Protein AF-A0A523YDZ8-F1 (afdb_monomer_lite)

Foldseek 3Di:
DPDDDPLDDPVLVVVLQVLCVVVVNHDDPVLVVVQVVVCVVVSVCSSVQSVVCSVVSHPHGDDPPPPPPVPPVVPPPDPVNVVVVVVPPPPPPDDDD

Radius of gyration: 25.96 Å; chains: 1; bounding box: 66×47×54 Å

Sequence (97 aa):
MKDLPQWLNKKSWTEWIQFRKELRKPLKPTTIKLQLKMLEQHKENHIEIIETSIQNGWQGLFAKKARCYPQKEVEVGSIEWQMQQQREVIDVTIENS

pLDDT: mean 76.41, std 16.86, range [46.62, 93.0]

Secondary structure (DSSP, 8-state):
-PPPPTTS-HHHHHHHHHHHHHTT-PPPHHHHHHHHHHHHHTTTTHHHHHHHHHHTT-SS---------------TT-HHHHHHHTTSSTTSSSS--

Structure (mmCIF, N/CA/C/O backbone):
data_AF-A0A523YDZ8-F1
#
_entry.id   AF-A0A523YDZ8-F1
#
loop_
_atom_site.group_PDB
_atom_site.id
_atom_site.type_symbol
_atom_site.label_atom_id
_atom_site.label_alt_id
_atom_site.label_comp_id
_atom_site.label_asym_id
_atom_site.label_entity_id
_atom_site.label_seq_id
_atom_site.pdbx_PDB_ins_code
_atom_site.Cartn_x
_atom_site.Cartn_y
_atom_site.Cartn_z
_atom_site.occupancy
_atom_site.B_iso_or_equiv
_atom_site.auth_seq_id
_atom_site.auth_comp_id
_atom_site.auth_asym_id
_atom_site.auth_atom_id
_atom_site.pdbx_PDB_model_num
ATOM 1 N N . MET A 1 1 ? -15.876 -12.644 9.452 1.00 46.75 1 MET A N 1
ATOM 2 C CA . MET A 1 1 ? -14.623 -12.031 8.957 1.00 46.75 1 MET A CA 1
ATOM 3 C C . MET A 1 1 ? -14.577 -12.303 7.466 1.00 46.75 1 MET A C 1
ATOM 5 O O . MET A 1 1 ? -14.797 -13.445 7.108 1.00 46.75 1 MET A O 1
ATOM 9 N N . LYS A 1 2 ? -14.451 -11.281 6.608 1.00 57.03 2 LYS A N 1
ATOM 10 C CA . LYS A 1 2 ? -14.479 -11.485 5.148 1.00 57.03 2 LYS A CA 1
ATOM 11 C C . LYS A 1 2 ? -13.318 -12.389 4.743 1.00 57.03 2 LYS A C 1
ATOM 13 O O . LYS A 1 2 ? -12.187 -12.095 5.122 1.00 57.03 2 LYS A O 1
ATOM 18 N N . ASP A 1 3 ? -13.626 -13.452 4.015 1.00 72.00 3 ASP A N 1
ATOM 19 C CA . ASP A 1 3 ? -12.667 -14.443 3.547 1.00 72.00 3 ASP A CA 1
ATOM 20 C C . ASP A 1 3 ? -11.525 -13.759 2.790 1.00 72.00 3 ASP A C 1
ATOM 22 O O . ASP A 1 3 ? -11.738 -13.062 1.794 1.00 72.00 3 ASP A O 1
ATOM 26 N N . LEU A 1 4 ? -10.307 -13.897 3.316 1.00 79.62 4 LEU A N 1
ATOM 27 C CA . LEU A 1 4 ? -9.103 -13.466 2.618 1.00 79.62 4 LEU A CA 1
ATOM 28 C C . LEU A 1 4 ? -8.765 -14.526 1.560 1.00 79.62 4 LEU A C 1
ATOM 30 O O . LEU A 1 4 ? -8.839 -15.720 1.865 1.00 79.62 4 LEU A O 1
ATOM 34 N N . PRO A 1 5 ? -8.388 -14.124 0.337 1.00 85.50 5 PRO A N 1
ATOM 35 C CA . PRO A 1 5 ? -8.030 -15.076 -0.704 1.00 85.50 5 PRO A CA 1
ATOM 36 C C . PRO A 1 5 ? -6.837 -15.943 -0.286 1.00 85.50 5 PRO A C 1
ATOM 38 O O . PRO A 1 5 ? -5.914 -15.465 0.368 1.00 85.50 5 PRO A O 1
ATOM 41 N N . GLN A 1 6 ? -6.831 -17.213 -0.702 1.00 85.62 6 GLN A N 1
ATOM 42 C CA . GLN A 1 6 ? -5.782 -18.170 -0.317 1.00 85.62 6 GLN A CA 1
ATOM 43 C C . GLN A 1 6 ? -4.380 -17.770 -0.799 1.00 85.62 6 GLN A C 1
ATOM 45 O O . GLN A 1 6 ? -3.397 -18.102 -0.147 1.00 85.62 6 GLN A O 1
ATOM 50 N N . TRP A 1 7 ? -4.288 -17.040 -1.914 1.00 89.19 7 TRP A N 1
ATOM 51 C CA . TRP A 1 7 ? -3.020 -16.554 -2.464 1.00 89.19 7 TRP A CA 1
ATOM 52 C C . TRP A 1 7 ? -2.413 -15.390 -1.668 1.00 89.19 7 TRP A C 1
ATOM 54 O O . TRP A 1 7 ? -1.246 -15.066 -1.866 1.00 89.19 7 TRP A O 1
ATOM 64 N N . LEU A 1 8 ? -3.188 -14.739 -0.794 1.00 89.62 8 LEU A N 1
ATOM 65 C CA . LEU A 1 8 ? -2.737 -13.576 -0.041 1.00 89.62 8 LEU A CA 1
ATOM 66 C C . LEU A 1 8 ? -2.030 -14.007 1.242 1.00 89.62 8 LEU A C 1
ATOM 68 O O . LEU A 1 8 ? -2.606 -14.687 2.097 1.00 89.62 8 LEU A O 1
ATOM 72 N N . ASN A 1 9 ? -0.804 -13.529 1.428 1.00 91.19 9 ASN A N 1
ATOM 73 C CA . ASN A 1 9 ? -0.099 -13.712 2.682 1.00 91.19 9 ASN A CA 1
ATOM 74 C C . ASN A 1 9 ? -0.830 -12.989 3.831 1.00 91.19 9 ASN A C 1
ATOM 76 O O . ASN A 1 9 ? -0.938 -11.762 3.877 1.00 91.19 9 ASN A O 1
ATOM 80 N N . LYS A 1 10 ? -1.343 -13.773 4.784 1.00 90.94 10 LYS A N 1
ATOM 81 C CA . LYS A 1 10 ? -2.125 -13.255 5.917 1.00 90.94 10 LYS A CA 1
ATOM 82 C C . LYS A 1 10 ? -1.295 -12.379 6.855 1.00 90.94 10 LYS A C 1
ATOM 84 O O . LYS A 1 10 ? -1.858 -11.476 7.469 1.00 90.94 10 LYS A O 1
ATOM 89 N N . LYS A 1 11 ? 0.011 -12.641 6.979 1.00 91.69 11 LYS A N 1
ATOM 90 C CA . LYS A 1 11 ? 0.900 -11.904 7.883 1.00 91.69 11 LYS A CA 1
ATOM 91 C C . LYS A 1 11 ? 1.078 -10.467 7.395 1.00 91.69 11 LYS A C 1
ATOM 93 O O . LYS A 1 11 ? 0.680 -9.552 8.111 1.00 91.69 11 LYS A O 1
ATOM 98 N N . SER A 1 12 ? 1.545 -10.278 6.159 1.00 91.44 12 SER A N 1
ATOM 99 C CA . SER A 1 12 ? 1.753 -8.937 5.592 1.00 91.44 12 SER A CA 1
ATOM 100 C C . SER A 1 12 ? 0.447 -8.140 5.514 1.00 91.44 12 SER A C 1
ATOM 102 O O . SER A 1 12 ? 0.399 -6.960 5.854 1.00 91.44 12 SER A O 1
ATOM 104 N N . TRP A 1 13 ? -0.670 -8.792 5.174 1.00 91.75 13 TRP A N 1
ATOM 105 C CA . TRP A 1 13 ? -1.981 -8.139 5.189 1.00 91.75 13 TRP A CA 1
ATOM 106 C C . TRP A 1 13 ? -2.431 -7.695 6.591 1.00 91.75 13 TRP A C 1
ATOM 108 O O . TRP A 1 13 ? -3.067 -6.650 6.744 1.00 91.75 13 TRP A O 1
ATOM 118 N N . THR A 1 14 ? -2.102 -8.463 7.631 1.00 91.81 14 THR A N 1
ATOM 119 C CA . THR A 1 14 ? -2.414 -8.092 9.021 1.00 91.81 14 THR A CA 1
ATOM 120 C C . THR A 1 14 ? -1.582 -6.890 9.464 1.00 91.81 14 THR A C 1
ATOM 122 O O . THR A 1 14 ? -2.134 -5.960 10.052 1.00 91.81 14 THR A O 1
ATOM 125 N N . GLU A 1 15 ? -0.295 -6.858 9.116 1.00 92.75 15 GLU A N 1
ATOM 126 C CA . GLU A 1 15 ? 0.585 -5.704 9.349 1.00 92.75 15 GLU A CA 1
ATOM 127 C C . GLU A 1 15 ? 0.052 -4.448 8.639 1.00 92.75 15 GLU A C 1
ATOM 129 O O . GLU A 1 15 ? -0.015 -3.376 9.239 1.00 92.75 15 GLU A O 1
ATOM 134 N N . TRP A 1 16 ? -0.458 -4.585 7.410 1.00 92.19 16 TRP A N 1
ATOM 135 C CA . TRP A 1 16 ? -1.111 -3.487 6.691 1.00 92.19 16 TRP A CA 1
ATOM 136 C C . TRP A 1 16 ? -2.350 -2.944 7.415 1.00 92.19 16 TRP A C 1
ATOM 138 O O . TRP A 1 16 ? -2.529 -1.728 7.540 1.00 92.19 16 TRP A O 1
ATOM 148 N N . ILE A 1 17 ? -3.221 -3.826 7.915 1.00 90.81 17 ILE A N 1
ATOM 149 C CA . ILE A 1 17 ? -4.401 -3.421 8.695 1.00 90.81 17 ILE A CA 1
ATOM 150 C C . ILE A 1 17 ? -3.974 -2.692 9.974 1.00 90.81 17 ILE A C 1
ATOM 152 O O . ILE A 1 17 ? -4.576 -1.673 10.325 1.00 90.81 17 ILE A O 1
ATOM 156 N N . GLN A 1 18 ? -2.945 -3.196 10.652 1.00 91.00 18 GLN A N 1
ATOM 157 C CA . GLN A 1 18 ? -2.413 -2.610 11.877 1.00 91.00 18 GLN A CA 1
ATOM 158 C C . GLN A 1 18 ? -1.847 -1.206 11.621 1.00 91.00 18 GLN A C 1
ATOM 160 O O . GLN A 1 18 ? -2.273 -0.252 12.272 1.00 91.00 18 GLN A O 1
ATOM 165 N N . PHE A 1 19 ? -1.026 -1.039 10.584 1.00 92.31 19 PHE A N 1
ATOM 166 C CA . PHE A 1 19 ? -0.529 0.264 10.138 1.00 92.31 19 PHE A CA 1
ATOM 167 C C . PHE A 1 19 ? -1.671 1.257 9.847 1.00 92.31 19 PHE A C 1
ATOM 169 O O . PHE A 1 19 ? -1.664 2.416 10.267 1.00 92.31 19 PHE A O 1
ATOM 176 N N . ARG A 1 20 ? -2.741 0.804 9.182 1.00 91.25 20 ARG A N 1
ATOM 177 C CA . ARG A 1 20 ? -3.925 1.639 8.910 1.00 91.25 20 ARG A CA 1
ATOM 178 C C . ARG A 1 20 ? -4.694 2.028 10.173 1.00 91.25 20 ARG A C 1
ATOM 180 O O . ARG A 1 20 ? -5.298 3.107 10.209 1.00 91.25 20 ARG A O 1
ATOM 187 N N . LYS A 1 21 ? -4.689 1.165 11.189 1.00 89.88 21 LYS A N 1
ATOM 188 C CA . LYS A 1 21 ? -5.272 1.434 12.506 1.00 89.88 21 LYS A CA 1
ATOM 189 C C . LYS A 1 21 ? -4.459 2.488 13.258 1.00 89.88 21 LYS A C 1
ATOM 191 O O . LYS A 1 21 ? -5.061 3.400 13.819 1.00 89.88 21 LYS A O 1
ATOM 196 N N . GLU A 1 22 ? -3.132 2.418 13.195 1.00 90.06 22 GLU A N 1
ATOM 197 C CA . GLU A 1 22 ? -2.217 3.419 13.766 1.00 90.06 22 GLU A CA 1
ATOM 198 C C . GLU A 1 22 ? -2.409 4.795 13.124 1.00 90.06 22 GLU A C 1
ATOM 200 O O . GLU A 1 22 ? -2.524 5.800 13.822 1.00 90.06 22 GLU A O 1
ATOM 205 N N . LEU A 1 23 ? -2.613 4.837 11.804 1.00 87.88 23 LEU A N 1
ATOM 206 C CA . LEU A 1 23 ? -2.982 6.061 11.084 1.00 87.88 23 LEU A CA 1
ATOM 207 C C . LEU A 1 23 ? -4.399 6.580 11.397 1.00 87.88 23 LEU A C 1
ATOM 209 O O . LEU A 1 23 ? -4.810 7.597 10.837 1.00 87.88 23 LEU A O 1
ATOM 213 N N . ARG A 1 24 ? -5.183 5.880 12.233 1.00 89.12 24 ARG A N 1
ATOM 214 C CA . ARG A 1 24 ? -6.596 6.178 12.549 1.00 89.12 24 ARG A CA 1
ATOM 215 C C . ARG A 1 24 ? -7.485 6.292 11.303 1.00 89.12 24 ARG A C 1
ATOM 217 O O . ARG A 1 24 ? -8.543 6.918 11.335 1.00 89.12 24 ARG A O 1
ATOM 224 N N . LYS A 1 25 ? -7.076 5.663 10.196 1.00 79.25 25 LYS A N 1
ATOM 225 C CA . LYS A 1 25 ? -7.791 5.652 8.914 1.00 79.25 25 LYS A CA 1
ATOM 226 C C . LYS A 1 25 ? -8.220 4.222 8.589 1.00 79.25 25 LYS A C 1
ATOM 228 O O . LYS A 1 25 ? -7.588 3.584 7.734 1.00 79.25 25 LYS A O 1
ATOM 233 N N . PRO A 1 26 ? -9.292 3.708 9.226 1.00 79.94 26 PRO A N 1
ATOM 234 C CA . PRO A 1 26 ? -9.759 2.352 8.979 1.00 79.94 26 PRO A CA 1
ATOM 235 C C . PRO A 1 26 ? -10.044 2.143 7.489 1.00 79.94 26 PRO A C 1
ATOM 237 O O . PRO A 1 26 ? -10.508 3.042 6.779 1.00 79.94 26 PRO A O 1
ATOM 240 N N . LEU A 1 27 ? -9.705 0.956 6.993 1.00 82.88 27 LEU A N 1
ATOM 241 C CA . LEU A 1 27 ? -9.906 0.606 5.594 1.00 82.88 27 LEU A CA 1
ATOM 242 C C . LEU A 1 27 ? -11.405 0.510 5.297 1.00 82.88 27 LEU A C 1
ATOM 244 O O . LEU A 1 27 ? -12.127 -0.283 5.902 1.00 82.88 27 LEU A O 1
ATOM 248 N N . LYS A 1 28 ? -11.875 1.303 4.329 1.00 86.69 28 LYS A N 1
ATOM 249 C CA . LYS A 1 28 ? -13.234 1.163 3.802 1.00 86.69 28 LYS A CA 1
ATOM 250 C C . LYS A 1 28 ? -13.326 -0.135 2.990 1.00 86.69 28 LYS A C 1
ATOM 252 O O . LYS A 1 28 ? -12.367 -0.496 2.304 1.00 86.69 28 LYS A O 1
ATOM 257 N N . PRO A 1 29 ? -14.482 -0.819 2.982 1.00 85.31 29 PRO A N 1
ATOM 258 C CA . PRO A 1 29 ? -14.653 -2.056 2.220 1.00 85.31 29 PRO A CA 1
ATOM 259 C C . PRO A 1 29 ? -14.433 -1.866 0.712 1.00 85.31 29 PRO A C 1
ATOM 261 O O . PRO A 1 29 ? -13.998 -2.797 0.041 1.00 85.31 29 PRO A O 1
ATOM 264 N N . THR A 1 30 ? -14.689 -0.669 0.180 1.00 87.69 30 THR A N 1
ATOM 265 C CA . THR A 1 30 ? -14.380 -0.298 -1.209 1.00 87.69 30 THR A CA 1
ATOM 266 C C . THR A 1 30 ? -12.874 -0.270 -1.473 1.00 87.69 30 THR A C 1
ATOM 268 O O . THR A 1 30 ? -12.413 -0.839 -2.458 1.00 87.69 30 THR A O 1
ATOM 271 N N . THR A 1 31 ? -12.098 0.318 -0.560 1.00 88.69 31 THR A N 1
ATOM 272 C CA . THR A 1 31 ? -10.633 0.368 -0.636 1.00 88.69 31 THR A CA 1
ATOM 273 C C . THR A 1 31 ? -10.022 -1.026 -0.571 1.00 88.69 31 THR A C 1
ATOM 275 O O . THR A 1 31 ? -9.143 -1.327 -1.368 1.00 88.69 31 THR A O 1
ATOM 278 N N . ILE A 1 32 ? -10.527 -1.894 0.313 1.00 88.88 32 ILE A N 1
ATOM 279 C CA . ILE A 1 32 ? -10.065 -3.288 0.418 1.00 88.88 32 ILE A CA 1
ATOM 280 C C . ILE A 1 32 ? -10.258 -4.017 -0.915 1.00 88.88 32 ILE A C 1
ATOM 282 O O . ILE A 1 32 ? -9.326 -4.645 -1.399 1.00 88.88 32 ILE A O 1
ATOM 286 N N . LYS A 1 33 ? -11.436 -3.896 -1.546 1.00 88.88 33 LYS A N 1
ATOM 287 C CA . LYS A 1 33 ? -11.704 -4.530 -2.848 1.00 88.88 33 LYS A CA 1
ATOM 288 C C . LYS A 1 33 ? -10.732 -4.062 -3.935 1.00 88.88 33 LYS A C 1
ATOM 290 O O . LYS A 1 33 ? -10.216 -4.889 -4.678 1.00 88.88 33 LYS A O 1
ATOM 295 N N . LEU A 1 34 ? -10.469 -2.756 -4.021 1.00 90.00 34 LEU A N 1
ATOM 296 C CA . LEU A 1 34 ? -9.536 -2.198 -5.009 1.00 90.00 34 LEU A CA 1
ATOM 297 C C . LEU A 1 34 ? -8.089 -2.630 -4.747 1.00 90.00 34 LEU A C 1
ATOM 299 O O . LEU A 1 34 ? -7.377 -2.981 -5.683 1.00 90.00 34 LEU A O 1
ATOM 303 N N . GLN A 1 35 ? -7.671 -2.645 -3.481 1.00 90.69 35 GLN A N 1
ATOM 304 C CA . GLN A 1 35 ? -6.343 -3.108 -3.082 1.00 90.69 35 GLN A CA 1
ATOM 305 C C . GLN A 1 35 ? -6.155 -4.591 -3.396 1.00 90.69 35 GLN A C 1
ATOM 307 O O . GLN A 1 35 ? -5.151 -4.949 -3.997 1.00 90.69 35 GLN A O 1
ATOM 312 N N . LEU A 1 36 ? -7.137 -5.437 -3.072 1.00 89.88 36 LEU A N 1
ATOM 313 C CA . LEU A 1 36 ? -7.097 -6.859 -3.411 1.00 89.88 36 LEU A CA 1
ATOM 314 C C . LEU A 1 36 ? -7.046 -7.081 -4.922 1.00 89.88 36 LEU A C 1
ATOM 316 O O . LEU A 1 36 ? -6.251 -7.896 -5.364 1.00 89.88 36 LEU A O 1
ATOM 320 N N . LYS A 1 37 ? -7.823 -6.328 -5.712 1.00 89.88 37 LYS A N 1
ATOM 321 C CA . LYS A 1 37 ? -7.766 -6.399 -7.179 1.00 89.88 37 LYS A CA 1
ATOM 322 C C . LYS A 1 37 ? -6.373 -6.049 -7.712 1.00 89.88 37 LYS A C 1
ATOM 324 O O . LYS A 1 37 ? -5.893 -6.712 -8.618 1.00 89.88 37 LYS A O 1
ATOM 329 N N . MET A 1 38 ? -5.713 -5.040 -7.142 1.00 90.00 38 MET A N 1
ATOM 330 C CA . MET A 1 38 ? -4.347 -4.681 -7.535 1.00 90.00 38 MET A CA 1
ATOM 331 C C . MET A 1 38 ? -3.336 -5.760 -7.124 1.00 90.00 38 MET A C 1
ATOM 333 O O . MET A 1 38 ? -2.527 -6.184 -7.942 1.00 90.00 38 MET A O 1
ATOM 337 N N . LEU A 1 39 ? -3.419 -6.267 -5.891 1.00 90.44 39 LEU A N 1
ATOM 338 C CA . LEU A 1 39 ? -2.552 -7.353 -5.423 1.00 90.44 39 LEU A CA 1
ATOM 339 C C . LEU A 1 39 ? -2.777 -8.653 -6.208 1.00 90.44 39 LEU A C 1
ATOM 341 O O . LEU A 1 39 ? -1.836 -9.410 -6.414 1.00 90.44 39 LEU A O 1
ATOM 345 N N . GLU A 1 40 ? -3.994 -8.894 -6.696 1.00 90.44 40 GLU A N 1
ATOM 346 C CA . GLU A 1 40 ? -4.315 -10.029 -7.561 1.00 90.44 40 GLU A CA 1
ATOM 347 C C . GLU A 1 40 ? -3.604 -9.952 -8.920 1.00 90.44 40 GLU A C 1
ATOM 349 O O . GLU A 1 40 ? -3.259 -10.988 -9.486 1.00 90.44 40 GLU A O 1
ATOM 354 N N . GLN A 1 41 ? -3.339 -8.746 -9.431 1.00 88.94 41 GLN A N 1
ATOM 355 C CA . GLN A 1 41 ? -2.534 -8.550 -10.642 1.00 88.94 41 GLN A CA 1
ATOM 356 C C . GLN A 1 41 ? -1.033 -8.744 -10.388 1.00 88.94 41 GLN A C 1
ATOM 358 O O . GLN A 1 41 ? -0.283 -8.969 -11.330 1.00 88.94 41 GLN A O 1
ATOM 363 N N . HIS A 1 42 ? -0.601 -8.682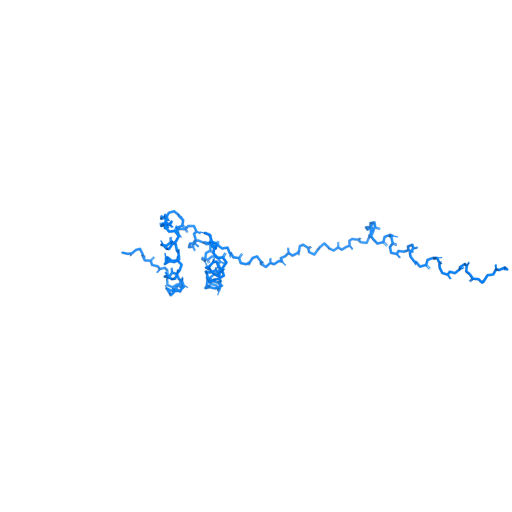 -9.126 1.00 88.19 42 HIS A N 1
ATOM 364 C CA . HIS A 1 42 ? 0.797 -8.775 -8.705 1.00 88.19 42 HIS A CA 1
ATOM 365 C C . HIS A 1 42 ? 0.987 -9.866 -7.643 1.00 88.19 42 HIS A C 1
ATOM 367 O O . HIS A 1 42 ? 1.641 -9.646 -6.620 1.00 88.19 42 HIS A O 1
ATOM 373 N N . LYS A 1 43 ? 0.400 -11.053 -7.868 1.00 86.94 43 LYS A N 1
ATOM 374 C CA . LYS A 1 43 ? 0.418 -12.168 -6.901 1.00 86.94 43 LYS A CA 1
ATOM 375 C C . LYS A 1 43 ? 1.824 -12.591 -6.496 1.00 86.94 43 LYS A C 1
ATOM 377 O O . LYS A 1 43 ? 2.000 -13.002 -5.359 1.00 86.94 43 LYS A O 1
ATOM 382 N N . GLU A 1 44 ? 2.818 -12.483 -7.369 1.00 87.38 44 GLU A N 1
ATOM 383 C CA . GLU A 1 44 ? 4.195 -12.845 -7.012 1.00 87.38 44 GLU A CA 1
ATOM 384 C C . GLU A 1 44 ? 4.844 -11.849 -6.033 1.00 87.38 44 GLU A C 1
ATOM 386 O O . GLU A 1 44 ? 5.564 -12.258 -5.129 1.00 87.38 44 GLU A O 1
ATOM 391 N N . ASN A 1 45 ? 4.504 -10.559 -6.136 1.00 89.44 45 ASN A N 1
ATOM 392 C CA . ASN A 1 45 ? 5.183 -9.465 -5.429 1.00 89.44 45 ASN A CA 1
ATOM 393 C C . ASN A 1 45 ? 4.307 -8.797 -4.355 1.00 89.44 45 ASN A C 1
ATOM 395 O O . ASN A 1 45 ? 4.674 -7.770 -3.789 1.00 89.44 45 ASN A O 1
ATOM 399 N N . HIS A 1 46 ? 3.129 -9.352 -4.061 1.00 90.00 46 HIS A N 1
ATOM 400 C CA . HIS A 1 46 ? 2.148 -8.736 -3.164 1.00 90.00 46 HIS A CA 1
ATOM 401 C C . HIS A 1 46 ? 2.700 -8.438 -1.757 1.00 90.00 46 HIS A C 1
ATOM 403 O O . HIS A 1 46 ? 2.327 -7.428 -1.162 1.00 90.00 46 HIS A O 1
ATOM 409 N N . ILE A 1 47 ? 3.592 -9.290 -1.236 1.00 92.00 47 ILE A N 1
ATOM 410 C CA . ILE A 1 47 ? 4.245 -9.103 0.070 1.00 92.00 47 ILE A CA 1
ATOM 411 C C . ILE A 1 47 ? 5.141 -7.864 0.034 1.00 92.00 47 ILE A C 1
ATOM 413 O O . ILE A 1 47 ? 4.951 -6.950 0.832 1.00 92.00 47 ILE A O 1
ATOM 417 N N . GLU A 1 48 ? 6.040 -7.794 -0.949 1.00 92.25 48 GLU A N 1
ATOM 418 C CA . GLU A 1 48 ? 6.988 -6.689 -1.112 1.00 92.25 48 GLU A CA 1
ATOM 419 C C . GLU A 1 48 ? 6.267 -5.347 -1.301 1.00 92.25 48 GLU A C 1
ATOM 421 O O . GLU A 1 48 ? 6.681 -4.324 -0.755 1.00 92.25 48 GLU A O 1
ATOM 426 N N . ILE A 1 49 ? 5.153 -5.342 -2.041 1.00 91.81 49 ILE A N 1
ATOM 427 C CA . ILE A 1 49 ? 4.308 -4.157 -2.240 1.00 91.81 49 ILE A CA 1
ATOM 428 C C . ILE A 1 49 ? 3.771 -3.633 -0.905 1.00 91.81 49 ILE A C 1
ATOM 430 O O . ILE A 1 49 ? 3.787 -2.422 -0.661 1.00 91.81 49 ILE A O 1
ATOM 434 N N . ILE A 1 50 ? 3.280 -4.533 -0.050 1.00 93.00 50 ILE A N 1
ATOM 435 C CA . ILE A 1 50 ? 2.738 -4.179 1.262 1.00 93.00 50 ILE A CA 1
ATOM 436 C C . ILE A 1 50 ? 3.848 -3.655 2.170 1.00 93.00 50 ILE A C 1
ATOM 438 O O . ILE A 1 50 ? 3.722 -2.551 2.697 1.00 93.00 50 ILE A O 1
ATOM 442 N N . GLU A 1 51 ? 4.945 -4.398 2.301 1.00 92.94 51 GLU A N 1
ATOM 443 C CA . GLU A 1 51 ? 6.082 -4.026 3.147 1.00 92.94 51 GLU A CA 1
ATOM 444 C C . GLU A 1 51 ? 6.681 -2.683 2.723 1.00 92.94 51 GLU A C 1
ATOM 446 O O . GLU A 1 51 ? 6.840 -1.792 3.552 1.00 92.94 51 GLU A O 1
ATOM 451 N N . THR A 1 52 ? 6.897 -2.476 1.419 1.00 92.12 52 THR A N 1
ATOM 452 C CA . THR A 1 52 ? 7.383 -1.199 0.869 1.00 92.12 52 THR A CA 1
ATOM 453 C C . THR A 1 52 ? 6.428 -0.051 1.201 1.00 92.12 52 THR A C 1
ATOM 455 O O . THR A 1 52 ? 6.863 1.055 1.522 1.00 92.12 52 THR A O 1
ATOM 458 N N . SER A 1 53 ? 5.116 -0.285 1.127 1.00 92.50 53 SER A N 1
ATOM 459 C CA . SER A 1 53 ? 4.122 0.749 1.432 1.00 92.50 53 SER A CA 1
ATOM 460 C C . SER A 1 53 ? 4.117 1.105 2.921 1.00 92.50 53 SER A C 1
ATOM 462 O O . SER A 1 53 ? 4.023 2.284 3.255 1.00 92.50 53 SER A O 1
ATOM 464 N N . ILE A 1 54 ? 4.266 0.115 3.808 1.00 92.44 54 ILE A N 1
ATOM 465 C CA . ILE A 1 54 ? 4.378 0.325 5.260 1.00 92.44 54 ILE A CA 1
ATOM 466 C C . ILE A 1 54 ? 5.681 1.056 5.591 1.00 92.44 54 ILE A C 1
ATOM 468 O O . ILE A 1 54 ? 5.648 2.074 6.278 1.00 92.44 54 ILE A O 1
ATOM 472 N N . GLN A 1 55 ? 6.810 0.592 5.051 1.00 92.44 55 GLN A N 1
ATOM 473 C CA . GLN A 1 55 ? 8.134 1.176 5.274 1.00 92.44 55 GLN A CA 1
ATOM 474 C C . GLN A 1 55 ? 8.189 2.652 4.861 1.00 92.44 55 GLN A C 1
ATOM 476 O O . GLN A 1 55 ? 8.781 3.469 5.560 1.00 92.44 55 GLN A O 1
ATOM 481 N N . ASN A 1 56 ? 7.541 3.007 3.748 1.00 91.19 56 ASN A N 1
ATOM 482 C CA . ASN A 1 56 ? 7.468 4.389 3.275 1.00 91.19 56 ASN A CA 1
ATOM 483 C C . ASN A 1 56 ? 6.330 5.208 3.914 1.00 91.19 56 ASN A C 1
ATOM 485 O O . ASN A 1 56 ? 6.175 6.389 3.603 1.00 91.19 56 ASN A O 1
ATOM 489 N N . GLY A 1 57 ? 5.493 4.601 4.760 1.00 89.44 57 GLY A N 1
ATOM 490 C CA . GLY A 1 57 ? 4.353 5.273 5.383 1.00 89.44 57 GLY A CA 1
ATOM 491 C C . GLY A 1 57 ? 3.242 5.673 4.400 1.00 89.44 57 GLY A C 1
ATOM 492 O O . GLY A 1 57 ? 2.494 6.623 4.645 1.00 89.44 57 GLY A O 1
ATOM 493 N N . TRP A 1 58 ? 3.122 4.989 3.262 1.00 90.75 58 TRP A N 1
ATOM 494 C CA . TRP A 1 58 ? 2.148 5.326 2.227 1.00 90.75 58 TRP A CA 1
ATOM 495 C C . TRP A 1 58 ? 0.730 4.911 2.613 1.00 90.75 58 TRP A C 1
ATOM 497 O O . TRP A 1 58 ? 0.474 3.819 3.108 1.00 90.75 58 TRP A O 1
ATOM 507 N N . GLN A 1 59 ? -0.248 5.773 2.319 1.00 85.31 59 GLN A N 1
ATOM 508 C CA . GLN A 1 59 ? -1.659 5.484 2.611 1.00 85.31 59 GLN A CA 1
ATOM 509 C C . GLN A 1 59 ? -2.281 4.464 1.638 1.00 85.31 59 GLN A C 1
ATOM 511 O O . GLN A 1 59 ? -3.353 3.922 1.927 1.00 85.31 59 GLN A O 1
ATOM 516 N N . GLY A 1 60 ? -1.645 4.216 0.492 1.00 87.25 60 GLY A N 1
ATOM 517 C CA . GLY A 1 60 ? -2.089 3.282 -0.544 1.00 87.25 60 GLY A CA 1
ATOM 518 C C . GLY A 1 60 ? -1.031 2.226 -0.850 1.00 87.25 60 GLY A C 1
ATOM 519 O O . GLY A 1 60 ? 0.138 2.419 -0.535 1.00 87.25 60 GLY A O 1
ATOM 520 N N . LEU A 1 61 ? -1.465 1.127 -1.472 1.00 87.94 61 LEU A N 1
ATOM 521 C CA . LEU A 1 61 ? -0.573 0.096 -1.993 1.00 87.94 61 LEU A CA 1
ATOM 522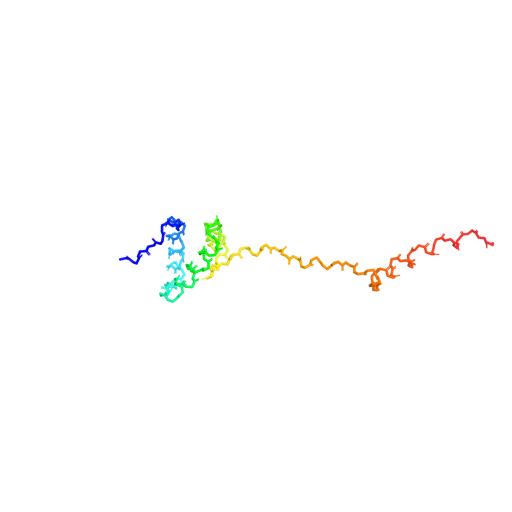 C C . LEU A 1 61 ? -0.246 0.430 -3.445 1.00 87.94 61 LEU A C 1
ATOM 524 O O . LEU A 1 61 ? -1.161 0.678 -4.233 1.00 87.94 61 LEU A O 1
ATOM 528 N N . PHE A 1 62 ? 1.037 0.417 -3.791 1.00 85.62 62 PHE A N 1
ATOM 529 C CA . PHE A 1 62 ? 1.508 0.707 -5.141 1.00 85.62 62 PHE A CA 1
ATOM 530 C C . PHE A 1 62 ? 2.495 -0.368 -5.572 1.00 85.62 62 PHE A C 1
ATOM 532 O O . PHE A 1 62 ? 3.520 -0.573 -4.924 1.00 85.62 62 PHE A O 1
ATOM 539 N N . ALA A 1 63 ? 2.189 -1.049 -6.675 1.00 82.19 63 ALA A N 1
ATOM 540 C CA . ALA A 1 63 ? 3.148 -1.945 -7.296 1.00 82.19 63 ALA A CA 1
ATOM 541 C C . ALA A 1 63 ? 4.375 -1.146 -7.739 1.00 82.19 63 ALA A C 1
ATOM 543 O O . ALA 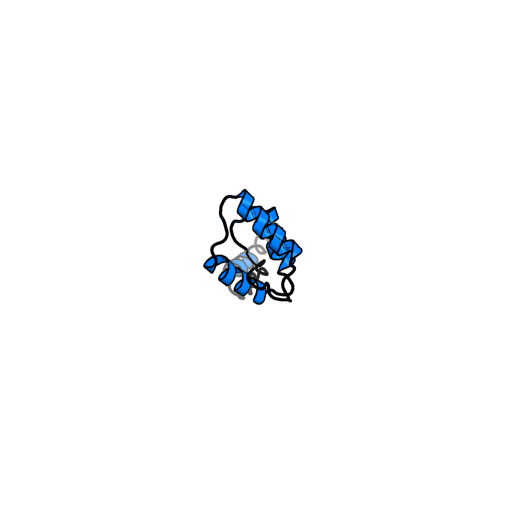A 1 63 ? 4.239 -0.056 -8.309 1.00 82.19 63 ALA A O 1
ATOM 544 N N . LYS A 1 64 ? 5.575 -1.686 -7.494 1.00 71.56 64 LYS A N 1
ATOM 545 C CA . LYS A 1 64 ? 6.791 -1.141 -8.092 1.00 71.56 64 LYS A CA 1
ATOM 546 C C . LYS A 1 64 ? 6.588 -1.187 -9.602 1.00 71.56 64 LYS A C 1
ATOM 548 O O . LYS A 1 64 ? 6.560 -2.262 -10.197 1.00 71.56 64 LYS A O 1
ATOM 553 N N . LYS A 1 65 ? 6.409 -0.021 -10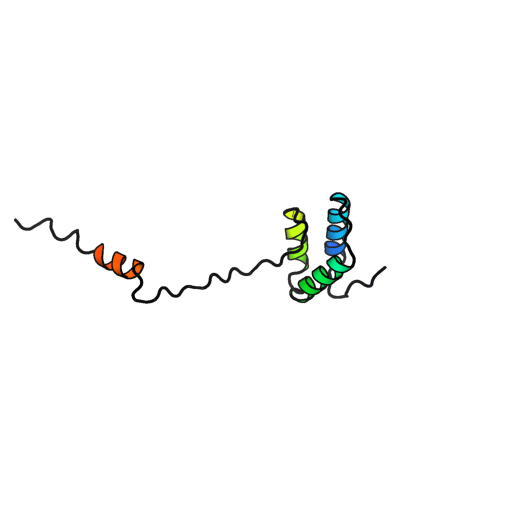.229 1.00 63.41 65 LYS A N 1
ATOM 554 C CA . LYS A 1 65 ? 6.530 0.076 -11.680 1.00 63.41 65 LYS A CA 1
ATOM 555 C C . LYS A 1 65 ? 7.934 -0.417 -11.990 1.00 63.41 65 LYS A C 1
ATOM 557 O O . LYS A 1 65 ? 8.904 0.228 -11.586 1.00 63.41 65 LYS A O 1
ATOM 562 N N . ALA A 1 66 ? 8.042 -1.537 -12.704 1.00 55.28 66 ALA A N 1
ATOM 563 C CA . ALA A 1 66 ? 9.218 -1.745 -13.525 1.00 55.28 66 ALA A CA 1
ATOM 564 C C . ALA A 1 66 ? 9.381 -0.432 -14.289 1.00 55.28 66 ALA A C 1
ATOM 566 O O . ALA A 1 66 ? 8.431 0.024 -14.935 1.00 55.28 66 ALA A O 1
ATOM 567 N N . ARG A 1 67 ? 10.508 0.260 -14.101 1.00 48.31 67 ARG A N 1
ATOM 568 C CA . ARG A 1 67 ? 10.809 1.414 -14.935 1.00 48.31 67 ARG A CA 1
ATOM 569 C C . ARG A 1 67 ? 10.970 0.851 -16.342 1.00 48.31 67 ARG A C 1
ATOM 571 O O . ARG A 1 67 ? 12.076 0.522 -16.747 1.00 48.31 67 ARG A O 1
ATOM 578 N N . CYS A 1 68 ? 9.879 0.744 -17.093 1.00 46.88 68 CYS A N 1
ATOM 579 C CA . CYS A 1 68 ? 9.965 0.958 -18.516 1.00 46.88 68 CYS A CA 1
ATOM 580 C C . CYS A 1 68 ? 10.292 2.442 -18.640 1.00 46.88 68 CYS A C 1
ATOM 582 O O . CYS A 1 68 ? 9.428 3.310 -18.746 1.00 46.88 68 CYS A O 1
ATOM 584 N N . TYR A 1 69 ? 11.584 2.757 -18.548 1.00 46.84 69 TYR A N 1
ATOM 585 C CA . TYR A 1 69 ? 12.049 3.847 -19.375 1.00 46.84 69 TYR A CA 1
ATOM 586 C C . TYR A 1 69 ? 11.535 3.488 -20.768 1.00 46.84 69 TYR A C 1
ATOM 588 O O . TYR A 1 69 ? 11.836 2.378 -21.218 1.00 46.84 69 TYR A O 1
ATOM 596 N N . PRO A 1 70 ? 10.709 4.323 -21.425 1.00 49.44 70 PRO A N 1
ATOM 597 C CA . PRO A 1 70 ? 10.666 4.221 -22.866 1.00 49.44 70 PRO A CA 1
ATOM 598 C C . PRO A 1 70 ? 12.133 4.349 -23.255 1.00 49.44 70 PRO A C 1
ATOM 600 O O . PRO A 1 70 ? 12.753 5.383 -22.990 1.00 49.44 70 PRO A O 1
ATOM 603 N N . GLN A 1 71 ? 12.733 3.254 -23.716 1.00 52.62 71 GLN A N 1
ATOM 604 C CA . GLN A 1 71 ? 13.987 3.330 -24.431 1.00 52.62 71 GLN A CA 1
ATOM 605 C C . GLN A 1 71 ? 13.607 4.172 -25.633 1.00 52.62 71 GLN A C 1
ATOM 607 O O . GLN A 1 71 ? 13.004 3.690 -26.584 1.00 52.62 71 GLN A O 1
ATOM 612 N N . LYS A 1 72 ? 13.792 5.484 -25.502 1.00 57.38 72 LYS A N 1
ATOM 613 C CA . LYS A 1 72 ? 13.803 6.361 -26.648 1.00 57.38 72 LYS A CA 1
ATOM 614 C C . LYS A 1 72 ? 15.025 5.853 -27.391 1.00 57.38 72 LYS A C 1
ATOM 616 O O . LYS A 1 72 ? 16.144 6.129 -26.962 1.00 57.38 72 LYS A O 1
ATOM 621 N N . GLU A 1 73 ? 14.823 4.980 -28.372 1.00 55.03 73 GLU A N 1
ATOM 622 C CA . GLU A 1 73 ? 15.838 4.770 -29.390 1.00 55.03 73 GLU A CA 1
ATOM 623 C C . GLU A 1 73 ? 16.215 6.177 -29.843 1.00 55.03 73 GLU A C 1
ATOM 625 O O . GLU A 1 73 ? 15.348 6.968 -30.220 1.00 55.03 73 GLU A O 1
ATOM 630 N N . VAL A 1 74 ? 17.470 6.561 -29.621 1.00 60.03 74 VAL A N 1
ATOM 631 C CA . VAL A 1 74 ? 17.942 7.873 -30.043 1.00 60.03 74 VAL A CA 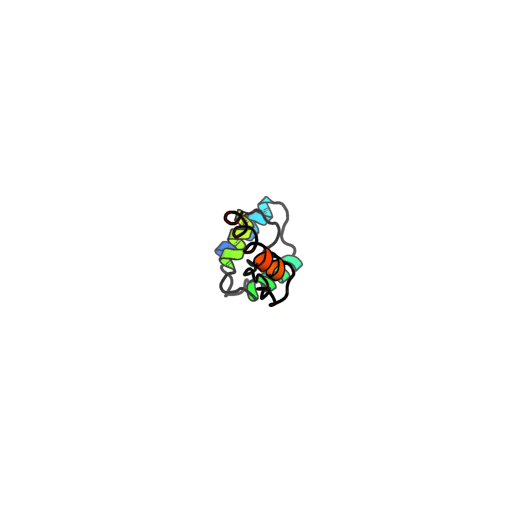1
ATOM 632 C C . VAL A 1 74 ? 17.934 7.805 -31.564 1.00 60.03 74 VAL A C 1
ATOM 634 O O . VAL A 1 74 ? 18.808 7.177 -32.156 1.00 60.03 74 VAL A O 1
ATOM 637 N N . GLU A 1 75 ? 16.885 8.343 -32.182 1.00 60.06 75 GLU A N 1
ATOM 638 C CA . GLU A 1 75 ? 16.718 8.309 -33.631 1.00 60.06 75 GLU A CA 1
ATOM 639 C C . GLU A 1 75 ? 17.937 8.962 -34.299 1.00 60.06 75 GLU A C 1
ATOM 641 O O . GLU A 1 75 ? 18.369 10.061 -33.923 1.00 60.06 75 GLU A O 1
ATOM 646 N N . VAL A 1 76 ? 18.507 8.265 -35.287 1.00 55.94 76 VAL A N 1
ATOM 647 C CA . VAL A 1 76 ? 19.603 8.769 -36.121 1.00 55.94 76 VAL A CA 1
ATOM 648 C C . VAL A 1 76 ? 19.097 10.026 -36.834 1.00 55.94 76 VAL A C 1
ATOM 650 O O . VAL A 1 76 ? 18.263 9.935 -37.730 1.00 55.94 76 VAL A O 1
ATOM 653 N N . GLY A 1 77 ? 19.559 11.201 -36.394 1.00 56.19 77 GLY A N 1
ATOM 654 C CA . GLY A 1 77 ? 19.087 12.508 -36.877 1.00 56.19 77 GLY A CA 1
ATOM 655 C C . GLY A 1 77 ? 18.563 13.468 -35.800 1.00 56.19 77 GLY A C 1
ATOM 656 O O . GLY A 1 77 ? 18.203 14.596 -36.127 1.00 56.19 77 GLY A O 1
ATOM 657 N N . SER A 1 78 ? 18.537 13.077 -34.520 1.00 64.00 78 SER A N 1
ATOM 658 C CA . SER A 1 78 ? 18.252 14.011 -33.417 1.00 64.00 78 SER A CA 1
ATOM 659 C C . SER A 1 78 ? 19.314 15.124 -33.308 1.00 64.00 78 SER A C 1
ATOM 661 O O . SER A 1 78 ? 20.491 14.902 -33.591 1.00 64.00 78 SER A O 1
ATOM 663 N N . ILE A 1 79 ? 18.925 16.315 -32.832 1.00 61.28 79 ILE A N 1
ATOM 664 C CA . ILE A 1 79 ? 19.805 17.488 -32.616 1.00 61.28 79 ILE A CA 1
ATOM 665 C C . ILE A 1 79 ? 21.037 17.122 -31.767 1.00 61.28 79 ILE A C 1
ATOM 667 O O . ILE A 1 79 ? 22.138 17.612 -32.008 1.00 61.28 79 ILE A O 1
ATOM 671 N N . GLU A 1 80 ? 20.867 16.207 -30.813 1.00 62.47 80 GLU A N 1
ATOM 672 C CA . GLU A 1 80 ? 21.935 15.710 -29.938 1.00 62.47 80 GLU A CA 1
ATOM 673 C C . GLU A 1 80 ? 22.978 14.868 -30.711 1.00 62.47 80 GLU A C 1
ATOM 675 O O . GLU A 1 80 ? 24.170 14.941 -30.422 1.00 62.47 80 GLU A O 1
ATOM 680 N N . TRP A 1 81 ? 22.563 14.161 -31.773 1.00 65.62 81 TRP A N 1
ATOM 681 C CA . TRP A 1 81 ? 23.449 13.439 -32.702 1.00 65.62 81 TRP A CA 1
ATOM 682 C C . TRP A 1 81 ? 24.238 14.402 -33.602 1.00 65.62 81 TRP A C 1
ATOM 684 O O . TRP A 1 81 ? 25.431 14.219 -33.839 1.00 65.62 81 TRP A O 1
ATOM 694 N N . GLN A 1 82 ? 23.588 15.475 -34.055 1.00 60.00 82 GLN A N 1
ATOM 695 C CA . GLN A 1 82 ? 24.203 16.498 -34.901 1.00 60.00 82 GLN A CA 1
ATOM 696 C C . GLN A 1 82 ? 25.221 17.360 -34.131 1.00 60.00 82 GLN A C 1
ATOM 698 O O . GLN A 1 82 ? 26.244 17.759 -34.686 1.00 60.00 82 GLN A O 1
ATOM 703 N N . MET A 1 83 ? 24.990 17.599 -32.836 1.00 60.31 83 MET A N 1
ATOM 704 C CA . MET A 1 83 ? 25.941 18.301 -31.965 1.00 60.31 83 MET A CA 1
ATOM 705 C C . MET A 1 83 ? 27.203 17.477 -31.665 1.00 60.31 83 MET A C 1
ATOM 707 O O . MET A 1 83 ? 28.278 18.056 -31.503 1.00 60.31 83 MET A O 1
ATOM 711 N N . GLN A 1 84 ? 27.113 16.141 -31.649 1.00 59.72 84 GLN A N 1
ATOM 712 C CA . GLN A 1 84 ? 28.273 15.260 -31.466 1.00 59.72 84 GLN A CA 1
ATOM 713 C C . GLN A 1 84 ? 29.247 15.345 -32.660 1.00 59.72 84 GLN A C 1
ATOM 715 O O . GLN A 1 84 ? 30.458 15.353 -32.454 1.00 59.72 84 GLN A O 1
ATOM 720 N N . GLN A 1 85 ? 28.742 15.490 -33.894 1.00 55.62 85 GLN A N 1
ATOM 721 C CA . GLN A 1 85 ? 29.582 15.620 -35.097 1.00 55.62 85 GLN A CA 1
ATOM 722 C C . GLN A 1 85 ? 30.387 16.928 -35.156 1.00 55.62 85 GLN A C 1
ATOM 724 O O . GLN A 1 85 ? 31.438 16.973 -35.789 1.00 55.62 85 GLN A O 1
ATOM 729 N N . GLN A 1 86 ? 29.936 17.99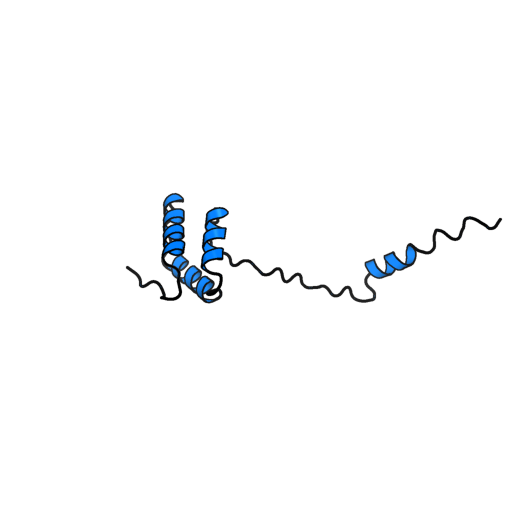9 -34.496 1.00 53.94 86 GLN A N 1
ATOM 730 C CA . GLN A 1 86 ? 30.640 19.288 -34.524 1.00 53.94 86 GLN A CA 1
ATOM 731 C C . GLN A 1 86 ? 31.748 19.427 -33.469 1.00 53.94 86 GLN A C 1
ATOM 733 O O . GLN A 1 86 ? 32.479 20.416 -33.487 1.00 53.94 86 GLN A O 1
ATOM 738 N N . ARG A 1 87 ? 31.921 18.447 -32.570 1.00 49.09 87 ARG A N 1
ATOM 739 C CA . ARG A 1 87 ? 32.957 18.493 -31.524 1.00 49.09 87 ARG A CA 1
ATOM 740 C C . ARG A 1 87 ? 34.317 17.920 -31.946 1.00 49.09 87 ARG A C 1
ATOM 742 O O . ARG A 1 87 ? 35.260 18.051 -31.176 1.00 49.09 87 ARG A O 1
ATOM 749 N N . GLU A 1 88 ? 34.434 17.343 -33.146 1.00 51.06 88 GLU A N 1
ATOM 750 C CA . GLU A 1 88 ? 35.697 16.797 -33.688 1.00 51.06 88 GLU A CA 1
ATOM 751 C C . GLU A 1 88 ? 36.446 17.745 -34.648 1.00 51.06 88 GLU A C 1
ATOM 753 O O . GLU A 1 88 ? 37.552 17.431 -35.070 1.00 51.06 88 GLU A O 1
ATOM 758 N N . VAL A 1 89 ? 35.896 18.918 -34.992 1.00 54.62 89 VAL A N 1
ATOM 759 C CA . VAL A 1 89 ? 36.505 19.807 -36.011 1.00 54.62 89 VAL A CA 1
ATOM 760 C C . VAL A 1 89 ? 37.421 20.891 -35.417 1.00 54.62 89 VAL A C 1
ATOM 762 O O . VAL A 1 89 ? 38.183 21.513 -36.149 1.00 54.62 89 VAL A O 1
ATOM 765 N N . ILE A 1 90 ? 37.408 21.128 -34.102 1.00 51.66 90 ILE A N 1
ATOM 766 C CA . ILE A 1 90 ? 38.102 22.290 -33.506 1.00 51.66 90 ILE A CA 1
ATOM 767 C C . ILE A 1 90 ? 39.534 22.044 -32.995 1.00 51.66 90 ILE A C 1
ATOM 769 O O . ILE A 1 90 ? 40.086 22.953 -32.385 1.00 51.66 90 ILE A O 1
ATOM 773 N N . ASP A 1 91 ? 40.163 20.893 -33.265 1.00 49.59 91 ASP A N 1
ATOM 774 C CA . ASP A 1 91 ? 41.566 20.643 -32.854 1.00 49.59 91 ASP A CA 1
ATOM 775 C C . ASP A 1 91 ? 42.580 20.578 -34.021 1.00 49.59 91 ASP A C 1
ATOM 777 O O . ASP A 1 91 ? 43.773 20.444 -33.786 1.00 49.59 91 ASP A O 1
ATOM 781 N N . VAL A 1 92 ? 42.161 20.740 -35.288 1.00 54.06 92 VAL A N 1
ATOM 782 C CA . VAL A 1 92 ? 43.075 20.705 -36.465 1.00 54.06 92 VAL A CA 1
ATOM 783 C C . VAL A 1 92 ? 43.336 22.106 -37.046 1.00 54.06 92 VAL A C 1
ATOM 785 O O . VAL A 1 92 ? 43.546 22.280 -38.243 1.00 54.06 92 VAL A O 1
ATOM 788 N N . THR A 1 93 ? 43.329 23.142 -36.204 1.00 49.25 93 THR A N 1
ATOM 789 C CA . THR A 1 93 ? 43.748 24.495 -36.630 1.00 49.25 93 THR A CA 1
ATOM 790 C C . THR A 1 93 ? 44.716 25.151 -35.650 1.00 49.25 93 THR A C 1
ATOM 792 O O . THR A 1 93 ? 44.739 26.369 -35.487 1.00 49.25 93 THR A O 1
ATOM 795 N N . ILE A 1 94 ? 45.550 24.340 -35.007 1.00 57.72 94 ILE A N 1
ATOM 796 C CA . ILE A 1 94 ? 46.869 24.766 -34.544 1.00 57.72 94 ILE A CA 1
ATOM 797 C C . ILE A 1 94 ? 47.847 23.909 -35.359 1.00 57.72 94 ILE A C 1
ATOM 799 O O . ILE A 1 94 ? 47.612 22.717 -35.486 1.00 57.72 94 ILE A O 1
ATOM 803 N N . GLU A 1 95 ? 48.884 24.512 -35.948 1.00 51.00 95 GLU A N 1
ATOM 804 C CA . GLU A 1 95 ? 49.858 23.904 -36.888 1.00 51.00 95 GLU A CA 1
ATOM 805 C C . GLU A 1 95 ? 49.529 23.972 -38.398 1.00 51.00 95 GLU A C 1
ATOM 807 O O . GLU A 1 95 ? 49.563 22.976 -39.113 1.00 51.00 95 GLU A O 1
ATOM 812 N N . ASN A 1 96 ? 49.290 25.177 -38.930 1.00 52.59 96 ASN A N 1
ATOM 813 C CA . ASN A 1 96 ? 49.969 25.615 -40.164 1.00 52.59 96 ASN A CA 1
ATOM 814 C C . ASN A 1 96 ? 49.738 27.113 -40.408 1.00 52.59 96 ASN A C 1
ATOM 816 O O . ASN A 1 96 ? 48.782 27.498 -41.080 1.00 52.59 96 ASN A O 1
ATOM 820 N N . SER A 1 97 ? 50.609 27.946 -39.833 1.00 46.62 97 SER A N 1
ATOM 821 C CA . SER A 1 97 ? 51.192 29.143 -40.465 1.00 46.62 97 SER A CA 1
ATOM 822 C C . SER A 1 97 ? 52.184 29.823 -39.532 1.00 46.62 97 SER A C 1
ATOM 824 O O . SER A 1 97 ? 51.878 29.927 -38.325 1.00 46.62 97 SER A O 1
#